Protein AF-A0A0J6VLI1-F1 (afdb_monomer_lite)

Secondary structure (DSSP, 8-state):
-HHHHHHHHIIIIISTT-TT-SS---SHHHHHHHHHHHHHHHHHT--BGGGT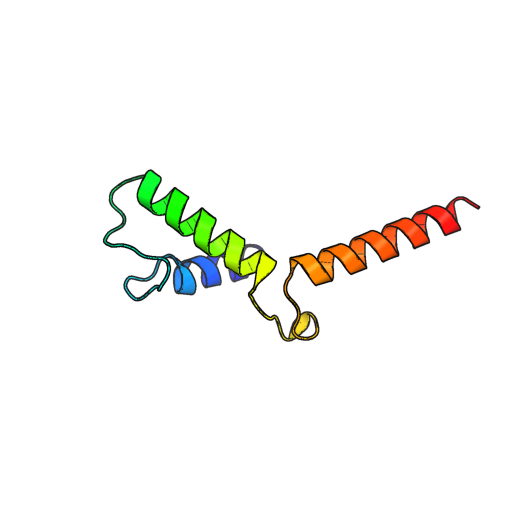SB-HHHHHHHHHHHHHHHHHHHT-

Structure (mmCIF, N/CA/C/O backbone):
data_AF-A0A0J6VLI1-F1
#
_entry.id   AF-A0A0J6VLI1-F1
#
loop_
_atom_site.group_PDB
_atom_site.id
_atom_site.type_symbol
_atom_site.label_atom_id
_atom_site.label_alt_id
_atom_site.label_comp_id
_atom_site.label_asym_id
_atom_site.label_entity_id
_atom_site.label_seq_id
_atom_site.pdbx_PDB_ins_code
_atom_site.Cartn_x
_atom_site.Cartn_y
_atom_site.Cartn_z
_atom_site.occupancy
_at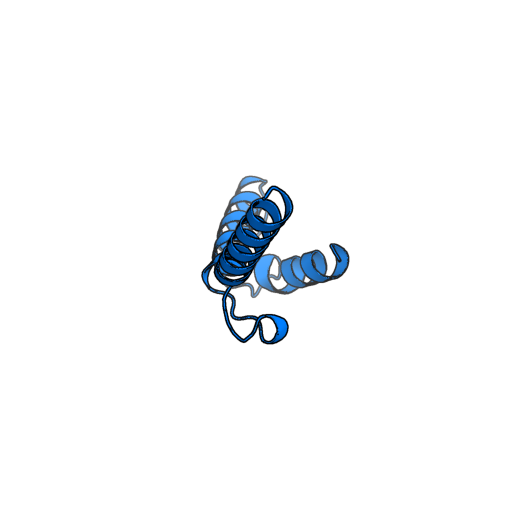om_site.B_iso_or_equiv
_atom_site.auth_seq_id
_atom_site.auth_comp_id
_atom_site.auth_asym_id
_atom_site.auth_atom_id
_atom_site.pdbx_PDB_model_num
ATOM 1 N N . MET A 1 1 ? 2.594 7.096 11.964 1.00 65.38 1 MET A N 1
ATOM 2 C CA . MET A 1 1 ? 3.967 7.176 11.418 1.00 65.38 1 MET A CA 1
ATOM 3 C C . MET A 1 1 ? 3.876 7.157 9.903 1.00 65.38 1 MET A C 1
ATOM 5 O O . MET A 1 1 ? 3.661 6.096 9.337 1.00 65.38 1 MET A O 1
ATOM 9 N N . ALA A 1 2 ? 3.969 8.317 9.252 1.00 83.12 2 ALA A N 1
ATOM 10 C CA . ALA A 1 2 ? 3.906 8.391 7.789 1.00 83.12 2 ALA A CA 1
ATOM 11 C C . ALA A 1 2 ? 5.108 7.693 7.122 1.00 83.12 2 ALA A C 1
ATOM 13 O O . ALA A 1 2 ? 4.976 7.109 6.052 1.00 83.12 2 ALA A O 1
ATOM 14 N N . GLU A 1 3 ? 6.259 7.691 7.802 1.00 91.81 3 GLU A N 1
ATOM 15 C CA . GLU A 1 3 ? 7.517 7.110 7.325 1.00 91.81 3 GLU A CA 1
ATOM 16 C C . GL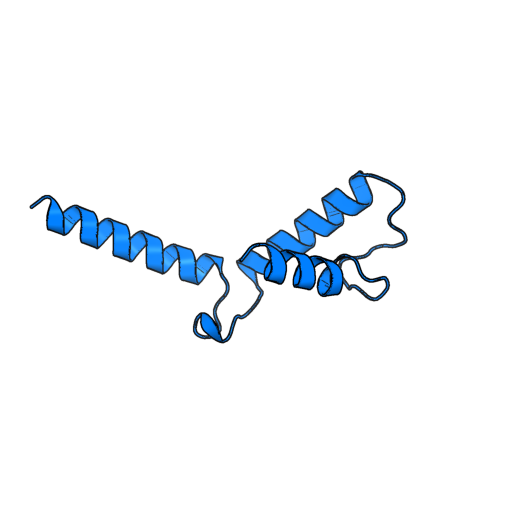U A 1 3 ? 7.438 5.594 7.067 1.00 91.81 3 GLU A C 1
ATOM 18 O O . GLU A 1 3 ? 7.894 5.103 6.036 1.00 91.81 3 GLU A O 1
ATOM 23 N N . THR A 1 4 ? 6.799 4.832 7.959 1.00 90.75 4 THR A N 1
ATOM 24 C CA . THR A 1 4 ? 6.643 3.381 7.768 1.00 90.75 4 THR A CA 1
ATOM 25 C C . THR A 1 4 ? 5.710 3.067 6.600 1.00 90.75 4 THR A C 1
ATOM 27 O O . THR A 1 4 ? 6.014 2.195 5.788 1.00 90.75 4 THR A O 1
ATOM 30 N N . THR A 1 5 ? 4.598 3.796 6.478 1.00 92.38 5 THR A N 1
ATOM 31 C CA . THR A 1 5 ? 3.631 3.596 5.391 1.00 92.38 5 THR A CA 1
ATOM 32 C C . THR A 1 5 ? 4.239 3.943 4.035 1.00 92.38 5 THR A C 1
ATOM 34 O O . THR A 1 5 ? 4.064 3.183 3.088 1.00 92.38 5 THR A O 1
ATOM 37 N N . ILE A 1 6 ? 5.015 5.031 3.933 1.00 95.44 6 ILE A N 1
ATOM 38 C CA . ILE A 1 6 ? 5.682 5.376 2.670 1.00 95.44 6 ILE A CA 1
ATOM 39 C C . ILE A 1 6 ? 6.775 4.361 2.304 1.00 95.44 6 ILE A C 1
ATOM 41 O O . ILE A 1 6 ? 6.956 4.060 1.124 1.00 95.44 6 ILE A O 1
ATOM 45 N N . GLY A 1 7 ? 7.478 3.796 3.292 1.00 96.56 7 GLY A N 1
ATOM 46 C CA . GLY A 1 7 ? 8.425 2.701 3.072 1.00 96.56 7 GLY A CA 1
ATOM 47 C C . GLY A 1 7 ? 7.740 1.454 2.508 1.00 96.56 7 GLY A C 1
ATOM 48 O O . GLY A 1 7 ? 8.190 0.907 1.503 1.00 96.56 7 GLY A O 1
ATOM 49 N N . LEU A 1 8 ? 6.612 1.056 3.102 1.00 95.69 8 LEU A N 1
ATOM 50 C CA . LEU A 1 8 ? 5.791 -0.057 2.617 1.00 95.69 8 LEU A CA 1
ATOM 51 C C . LEU A 1 8 ? 5.264 0.190 1.204 1.00 95.69 8 LEU A C 1
ATOM 53 O O . LEU A 1 8 ? 5.422 -0.676 0.353 1.00 95.69 8 LEU A O 1
ATOM 57 N N . TYR A 1 9 ? 4.720 1.376 0.928 1.00 97.38 9 TYR A N 1
ATOM 58 C CA . TYR A 1 9 ? 4.243 1.751 -0.404 1.00 97.38 9 TYR A CA 1
ATOM 59 C C . TYR A 1 9 ? 5.345 1.625 -1.467 1.00 97.38 9 TYR A C 1
ATOM 61 O O . TYR A 1 9 ? 5.139 1.031 -2.525 1.00 97.38 9 TYR A O 1
ATOM 69 N N . LYS A 1 10 ? 6.553 2.125 -1.178 1.00 97.19 10 LYS A N 1
ATOM 70 C CA . LYS A 1 10 ? 7.683 2.007 -2.109 1.00 97.19 10 LYS A CA 1
ATOM 71 C C . LYS A 1 10 ? 8.047 0.548 -2.386 1.00 97.19 10 LYS A C 1
ATOM 73 O O . LYS A 1 10 ? 8.357 0.221 -3.527 1.00 97.19 10 LYS A O 1
ATOM 78 N N . THR A 1 11 ? 7.999 -0.308 -1.367 1.00 96.88 11 THR A N 1
ATOM 79 C CA . THR A 1 11 ? 8.322 -1.734 -1.494 1.00 96.88 11 THR A CA 1
ATOM 80 C C . THR A 1 11 ? 7.224 -2.518 -2.210 1.00 96.88 11 THR A C 1
ATOM 82 O O . THR A 1 11 ? 7.515 -3.263 -3.132 1.00 96.88 11 THR A O 1
ATOM 85 N N 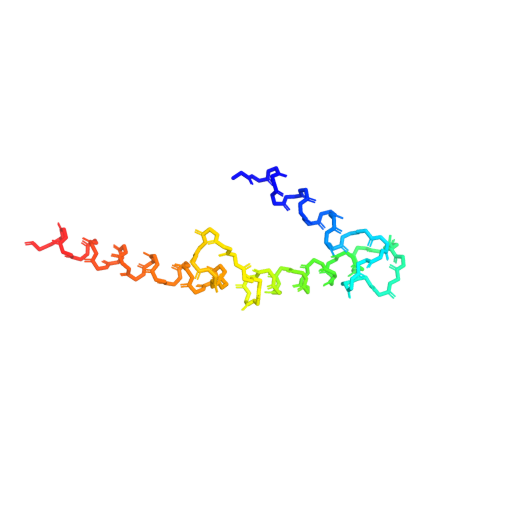. GLU A 1 12 ? 5.969 -2.368 -1.810 1.00 97.25 12 GLU A N 1
ATOM 86 C CA . GLU A 1 12 ? 4.874 -3.213 -2.295 1.00 97.25 12 GLU A CA 1
ATOM 87 C C . GLU A 1 12 ? 4.276 -2.716 -3.604 1.00 97.25 12 GLU A C 1
ATOM 89 O O . GLU A 1 12 ? 3.874 -3.534 -4.420 1.00 97.25 12 GLU A O 1
ATOM 94 N N . ALA A 1 13 ? 4.211 -1.397 -3.800 1.00 97.69 13 ALA A N 1
ATOM 95 C CA . ALA A 1 13 ? 3.585 -0.793 -4.967 1.00 97.69 13 ALA A CA 1
ATOM 96 C C . ALA A 1 13 ? 4.629 -0.385 -6.011 1.00 97.69 13 ALA A C 1
ATOM 98 O O . ALA A 1 13 ? 4.498 -0.743 -7.174 1.00 97.69 13 ALA A O 1
ATOM 99 N N . VAL A 1 14 ? 5.680 0.345 -5.616 1.00 97.06 14 VAL A N 1
ATOM 100 C CA . VAL A 1 14 ? 6.579 1.020 -6.573 1.00 97.06 14 VAL A CA 1
ATOM 101 C C . VAL A 1 14 ? 7.720 0.141 -7.078 1.00 97.06 14 VAL A C 1
ATOM 103 O O . VAL A 1 14 ? 8.263 0.459 -8.133 1.00 97.06 14 VAL A O 1
ATOM 106 N N . ARG A 1 15 ? 8.124 -0.939 -6.403 1.00 96.62 15 ARG A N 1
ATOM 107 C CA . ARG A 1 15 ? 9.197 -1.807 -6.926 1.00 96.62 15 ARG A CA 1
ATOM 108 C C . ARG A 1 15 ? 8.836 -2.411 -8.286 1.00 96.62 15 ARG A C 1
ATOM 110 O O . ARG A 1 15 ? 7.665 -2.539 -8.621 1.00 96.62 15 ARG A O 1
ATOM 117 N N . GLU A 1 16 ? 9.852 -2.756 -9.074 1.00 95.19 16 GLU A N 1
ATOM 118 C CA . GLU A 1 16 ? 9.682 -3.301 -10.430 1.00 95.19 16 GLU A CA 1
ATOM 119 C C . GLU A 1 16 ? 8.905 -4.627 -10.444 1.00 95.19 16 GLU A C 1
ATOM 121 O O . GLU A 1 16 ? 8.105 -4.852 -11.345 1.00 95.19 16 GLU A O 1
ATOM 126 N N . ASP A 1 17 ? 9.084 -5.448 -9.407 1.00 94.94 17 ASP A N 1
ATOM 127 C CA . ASP A 1 17 ? 8.439 -6.750 -9.197 1.00 94.94 17 ASP A CA 1
ATOM 128 C C . ASP A 1 17 ? 7.048 -6.664 -8.541 1.00 94.94 17 ASP A C 1
ATOM 130 O O . ASP A 1 17 ? 6.459 -7.682 -8.178 1.00 94.94 17 ASP A O 1
ATOM 134 N N . SER A 1 18 ? 6.513 -5.454 -8.375 1.00 96.81 18 SER A N 1
ATOM 135 C CA . SER A 1 18 ? 5.212 -5.220 -7.752 1.00 96.81 18 SER A CA 1
ATOM 136 C C . SER A 1 18 ? 4.054 -5.784 -8.586 1.00 96.81 18 SER A C 1
ATOM 138 O O . SER A 1 18 ? 3.983 -5.517 -9.788 1.00 96.81 18 SER A O 1
ATOM 140 N N . PRO A 1 19 ? 3.066 -6.453 -7.959 1.00 96.19 19 PRO A N 1
ATOM 141 C CA . PRO A 1 19 ? 1.851 -6.891 -8.646 1.00 96.19 19 PRO A CA 1
ATOM 142 C C . PRO A 1 19 ? 0.943 -5.720 -9.063 1.00 96.19 19 PRO A C 1
ATOM 144 O O . PRO A 1 19 ? 0.064 -5.898 -9.899 1.00 96.19 19 PRO A O 1
ATOM 147 N N . PHE A 1 20 ? 1.152 -4.526 -8.497 1.00 96.44 20 PHE A N 1
ATOM 148 C CA . PHE A 1 20 ? 0.425 -3.304 -8.856 1.00 96.44 20 PHE A CA 1
ATOM 149 C C . PHE A 1 20 ? 1.059 -2.581 -10.050 1.00 96.44 20 PHE A C 1
ATOM 151 O O . PHE A 1 20 ? 0.472 -1.652 -10.606 1.00 96.44 20 PHE A O 1
ATOM 158 N N . ARG A 1 21 ? 2.269 -2.980 -10.466 1.00 95.31 21 ARG A N 1
ATOM 159 C CA . ARG A 1 21 ? 2.895 -2.433 -11.668 1.00 95.31 21 ARG A CA 1
ATOM 160 C C . ARG A 1 21 ? 2.388 -3.141 -12.914 1.00 95.31 21 ARG A C 1
ATOM 162 O O . ARG A 1 21 ? 2.455 -4.356 -13.043 1.00 95.31 21 ARG A O 1
ATOM 169 N N . ARG A 1 22 ? 1.990 -2.333 -13.895 1.00 93.31 22 ARG A N 1
ATOM 170 C CA . ARG A 1 22 ? 1.634 -2.781 -15.253 1.00 93.31 22 ARG A CA 1
ATOM 171 C C . ARG A 1 22 ? 2.777 -2.597 -16.263 1.00 93.31 22 ARG A C 1
ATOM 173 O O . ARG A 1 22 ? 2.636 -2.951 -17.427 1.00 93.31 22 ARG A O 1
ATOM 180 N N . GLY A 1 23 ? 3.894 -2.017 -15.823 1.00 93.31 23 GLY A N 1
ATOM 181 C CA . GLY A 1 23 ? 5.059 -1.686 -16.639 1.00 93.31 23 GLY A CA 1
ATOM 182 C C . GLY A 1 23 ? 5.940 -0.617 -15.975 1.00 93.31 23 GLY A C 1
ATOM 183 O O . GLY A 1 23 ? 5.790 -0.335 -14.779 1.00 93.31 23 GLY A O 1
ATOM 184 N N . PRO A 1 24 ? 6.875 -0.013 -16.727 1.00 95.62 24 PRO A N 1
ATOM 185 C CA . PRO A 1 24 ? 7.634 1.146 -16.266 1.00 95.62 24 PRO A CA 1
ATOM 186 C C . PRO A 1 24 ? 6.714 2.323 -15.907 1.00 95.62 24 PRO A C 1
ATOM 188 O O . PRO A 1 24 ? 5.720 2.562 -16.585 1.00 95.62 24 PRO A O 1
ATOM 191 N N . LEU A 1 25 ? 7.068 3.083 -14.867 1.00 96.19 25 LEU A N 1
ATOM 192 C CA . LEU A 1 25 ? 6.338 4.290 -14.465 1.00 96.19 25 LEU A CA 1
ATOM 193 C C . LEU A 1 25 ? 6.947 5.497 -15.184 1.00 96.19 25 LEU A C 1
ATOM 195 O O . LEU A 1 25 ? 7.955 6.039 -14.733 1.00 96.19 25 LEU A O 1
ATOM 199 N N . HIS A 1 26 ? 6.375 5.885 -16.324 1.00 95.75 26 HIS A N 1
ATOM 200 C CA . HIS A 1 26 ? 6.889 6.983 -17.155 1.00 95.75 26 HIS A CA 1
ATOM 201 C C . HIS A 1 26 ? 6.003 8.228 -17.110 1.00 95.75 26 HIS A C 1
ATOM 203 O O . HIS A 1 26 ? 6.470 9.335 -17.383 1.00 95.75 26 HIS A O 1
ATOM 209 N N . ARG A 1 27 ? 4.718 8.057 -16.798 1.00 96.88 27 ARG A N 1
ATOM 210 C CA . ARG A 1 27 ? 3.713 9.116 -16.755 1.00 96.88 27 ARG A CA 1
ATOM 211 C C . ARG A 1 27 ? 3.105 9.214 -15.368 1.00 96.88 27 ARG A C 1
ATOM 213 O O . ARG A 1 27 ? 3.077 8.247 -14.611 1.00 96.88 27 ARG A O 1
ATOM 220 N N . LEU A 1 28 ? 2.547 10.386 -15.072 1.00 97.25 28 LEU A N 1
ATOM 221 C CA . LEU A 1 28 ? 1.805 10.616 -13.835 1.00 97.25 28 LEU A CA 1
ATOM 222 C C . LEU A 1 28 ? 0.672 9.592 -13.662 1.00 97.25 28 LEU A C 1
ATOM 224 O O . LEU A 1 28 ? 0.555 8.995 -12.600 1.00 97.25 28 LEU A O 1
ATOM 228 N N . THR A 1 29 ? -0.073 9.311 -14.733 1.00 97.25 29 THR A N 1
ATOM 229 C CA . THR A 1 29 ? -1.185 8.350 -14.721 1.00 97.25 29 THR A CA 1
ATOM 230 C C . THR A 1 29 ? -0.761 6.937 -14.321 1.00 97.25 29 THR A C 1
ATOM 232 O O . THR A 1 29 ? -1.535 6.237 -13.674 1.00 97.25 29 THR A O 1
ATOM 235 N N . ASP A 1 30 ? 0.470 6.520 -14.642 1.00 97.00 30 ASP A N 1
ATOM 236 C CA . ASP A 1 30 ? 0.980 5.205 -14.235 1.00 97.00 30 ASP A CA 1
ATOM 237 C C . ASP A 1 30 ? 1.097 5.129 -12.705 1.00 97.00 30 ASP A C 1
ATOM 239 O O . ASP A 1 30 ? 0.750 4.121 -12.093 1.00 97.00 30 ASP A O 1
ATOM 243 N N . VAL A 1 31 ? 1.554 6.222 -12.083 1.00 97.25 31 VAL A N 1
ATOM 244 C CA . VAL A 1 31 ? 1.680 6.339 -10.627 1.00 97.25 31 VAL A CA 1
ATOM 245 C C . VAL A 1 31 ? 0.310 6.487 -9.975 1.00 97.25 31 VAL A C 1
ATOM 247 O O . VAL A 1 31 ? 0.067 5.850 -8.955 1.00 97.25 31 VAL A O 1
ATOM 250 N N . GLU A 1 32 ? -0.591 7.289 -10.544 1.00 97.94 32 GLU A N 1
ATOM 251 C CA . GLU A 1 32 ? -1.945 7.492 -10.011 1.00 97.94 32 GLU A CA 1
ATOM 252 C C . GLU A 1 32 ? -2.732 6.182 -9.963 1.00 97.94 32 GLU A C 1
ATOM 254 O O . GLU A 1 32 ? -3.301 5.847 -8.926 1.00 97.94 32 GLU A O 1
ATOM 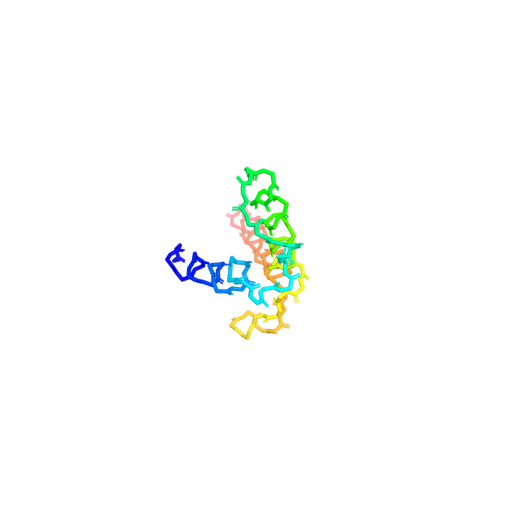259 N N . LEU A 1 33 ? -2.711 5.411 -11.054 1.00 97.00 33 LEU A N 1
ATOM 260 C CA . LEU A 1 33 ? -3.419 4.138 -11.136 1.00 97.00 33 LEU A CA 1
ATOM 261 C C . LEU A 1 33 ? -2.844 3.111 -10.159 1.00 97.00 33 LEU A C 1
ATOM 263 O O . LEU A 1 33 ? -3.585 2.518 -9.380 1.00 97.00 33 LEU A O 1
ATOM 267 N N . LEU A 1 34 ? -1.519 2.969 -10.142 1.00 97.56 34 LEU A N 1
ATOM 268 C CA . LEU A 1 34 ? -0.813 2.091 -9.213 1.00 97.56 34 LEU A CA 1
ATOM 269 C C . LEU A 1 34 ? -1.089 2.456 -7.752 1.00 97.56 34 LEU A C 1
ATOM 271 O O . LEU A 1 34 ? -1.313 1.579 -6.918 1.00 97.56 34 LEU A O 1
ATOM 275 N N . THR A 1 35 ? -1.091 3.754 -7.442 1.00 98.00 35 THR A N 1
ATOM 276 C CA . THR A 1 35 ? -1.395 4.248 -6.096 1.00 98.00 35 THR A CA 1
ATOM 277 C C . THR A 1 35 ? -2.836 3.929 -5.729 1.00 98.00 35 THR A C 1
ATOM 279 O O . THR A 1 35 ? -3.074 3.443 -4.629 1.00 98.00 35 THR A O 1
ATOM 282 N N . ALA A 1 36 ? -3.792 4.161 -6.631 1.00 98.12 36 ALA A N 1
ATOM 283 C CA . ALA A 1 36 ? -5.201 3.881 -6.380 1.00 98.12 36 ALA A CA 1
ATOM 284 C C . ALA A 1 36 ? -5.448 2.388 -6.113 1.00 98.12 36 ALA A C 1
ATOM 286 O O . ALA A 1 36 ? -6.119 2.049 -5.138 1.00 98.12 36 ALA A O 1
ATOM 287 N N . GLU A 1 37 ? -4.861 1.499 -6.920 1.00 98.06 37 GLU A N 1
ATOM 288 C CA . GLU A 1 37 ? -4.982 0.048 -6.733 1.00 98.06 37 GLU A CA 1
ATOM 289 C C . GLU A 1 37 ? -4.348 -0.409 -5.412 1.00 98.06 37 GLU A C 1
ATOM 291 O O . GLU A 1 37 ? -4.972 -1.153 -4.652 1.00 98.06 37 GLU A O 1
ATOM 296 N N . TRP A 1 38 ? -3.146 0.083 -5.091 1.00 98.31 38 TRP A N 1
ATOM 297 C CA . TRP A 1 38 ? -2.484 -0.262 -3.833 1.00 98.31 38 TRP A CA 1
ATOM 298 C C . TRP A 1 38 ? -3.239 0.272 -2.613 1.00 98.31 38 TRP A C 1
ATOM 300 O O . TRP A 1 38 ? -3.398 -0.456 -1.639 1.00 98.31 38 TRP A O 1
ATOM 310 N N . VAL A 1 39 ? -3.730 1.517 -2.651 1.00 97.75 39 VAL A N 1
ATOM 311 C CA . VAL A 1 39 ? -4.496 2.123 -1.547 1.00 97.75 39 VAL A CA 1
ATOM 312 C C . VAL A 1 39 ? -5.810 1.386 -1.328 1.00 97.75 39 VAL A C 1
ATOM 314 O O . VAL A 1 39 ? -6.191 1.168 -0.179 1.00 97.75 39 VAL A O 1
ATOM 317 N N . HIS A 1 40 ? -6.495 0.990 -2.403 1.00 97.94 40 HIS A N 1
ATOM 318 C CA . HIS A 1 40 ? -7.707 0.189 -2.292 1.00 97.94 40 HIS A CA 1
ATOM 319 C C . HIS A 1 40 ? -7.406 -1.119 -1.555 1.00 97.94 40 HIS A C 1
ATOM 321 O O . HIS A 1 40 ? -7.892 -1.300 -0.442 1.00 97.94 40 HIS A O 1
ATOM 327 N N . TRP A 1 41 ? -6.492 -1.936 -2.088 1.00 98.00 41 TRP A N 1
ATOM 328 C CA . TRP A 1 41 ? -6.086 -3.199 -1.465 1.00 98.00 41 TRP A CA 1
ATOM 329 C C . TRP A 1 41 ? -5.593 -3.024 -0.021 1.00 98.00 41 TRP A C 1
ATOM 331 O O . TRP A 1 41 ? -5.952 -3.801 0.866 1.00 98.00 41 TRP A O 1
ATOM 341 N N . TYR A 1 42 ? -4.789 -1.990 0.243 1.00 96.75 42 TYR A N 1
ATOM 342 C CA . TYR A 1 42 ? -4.274 -1.699 1.578 1.00 96.75 42 TYR A CA 1
ATOM 343 C C . TYR A 1 42 ? -5.409 -1.509 2.584 1.00 96.75 42 TYR A C 1
ATOM 345 O O . TYR A 1 42 ? -5.303 -1.976 3.713 1.00 96.75 42 TYR A O 1
ATOM 353 N N . ASN A 1 43 ? -6.483 -0.829 2.189 1.00 96.38 43 ASN A N 1
ATOM 354 C CA . ASN A 1 43 ? -7.584 -0.514 3.089 1.00 96.38 43 ASN A CA 1
ATOM 355 C C . ASN A 1 43 ? -8.608 -1.644 3.204 1.00 96.38 43 ASN A C 1
ATOM 357 O O . ASN A 1 43 ? -9.137 -1.841 4.297 1.00 96.38 43 ASN A O 1
ATOM 361 N N . THR A 1 44 ? -8.887 -2.366 2.116 1.00 96.75 44 THR A N 1
ATOM 362 C CA . THR A 1 44 ? -10.007 -3.320 2.049 1.00 96.75 44 THR A CA 1
ATOM 363 C C . THR A 1 44 ? -9.600 -4.778 2.215 1.00 96.75 44 THR A C 1
ATOM 365 O O . THR A 1 44 ? -10.409 -5.573 2.678 1.00 96.75 44 THR A O 1
ATOM 368 N N . ASP A 1 45 ? -8.354 -5.137 1.904 1.00 96.12 45 ASP A N 1
ATOM 369 C CA . ASP A 1 45 ? -7.947 -6.545 1.793 1.00 96.12 45 ASP A CA 1
ATOM 370 C C . ASP A 1 45 ? -6.681 -6.881 2.592 1.00 96.12 45 ASP A C 1
ATOM 372 O O . ASP A 1 45 ? -6.434 -8.040 2.943 1.00 96.12 45 ASP A O 1
ATOM 376 N N . ARG A 1 46 ? -5.848 -5.885 2.914 1.00 95.44 46 ARG A N 1
ATOM 377 C CA . ARG A 1 46 ? -4.599 -6.114 3.644 1.00 95.44 46 ARG A CA 1
ATOM 378 C C . ARG A 1 46 ? -4.861 -6.506 5.095 1.00 95.44 46 ARG A C 1
ATOM 380 O O . ARG A 1 46 ? -5.115 -5.672 5.958 1.00 95.44 46 ARG A O 1
ATOM 387 N N . LEU A 1 47 ? -4.639 -7.777 5.406 1.00 94.44 47 LEU A N 1
ATOM 388 C CA . LEU A 1 47 ? -4.728 -8.272 6.778 1.00 94.44 47 LEU A CA 1
ATOM 389 C C . LEU A 1 47 ? -3.552 -7.777 7.633 1.00 94.44 47 LEU A C 1
ATOM 391 O O . LEU A 1 47 ? -2.386 -8.081 7.362 1.00 94.44 47 LEU A O 1
ATOM 395 N N . MET A 1 48 ? -3.852 -7.065 8.722 1.00 91.88 48 MET A N 1
ATOM 396 C CA . MET A 1 48 ? -2.837 -6.551 9.643 1.00 91.88 48 MET A CA 1
ATOM 397 C C . MET A 1 48 ? -2.874 -7.283 10.985 1.00 91.88 48 MET A C 1
ATOM 399 O O . MET A 1 48 ? -3.832 -7.174 11.745 1.00 91.88 48 MET A O 1
ATOM 403 N N . HIS A 1 49 ? -1.785 -7.971 11.338 1.00 91.44 49 HIS A N 1
ATOM 404 C CA . HIS A 1 49 ? -1.677 -8.689 12.617 1.00 91.44 49 HIS A CA 1
ATOM 405 C C . HIS A 1 49 ? -1.898 -7.766 13.824 1.00 91.44 49 HIS A C 1
ATOM 407 O O . HIS A 1 49 ? -2.565 -8.152 14.778 1.00 91.44 49 HIS A O 1
ATOM 413 N N . ARG A 1 50 ? -1.406 -6.521 13.756 1.00 88.88 50 ARG A N 1
ATOM 414 C CA . ARG A 1 50 ? -1.595 -5.529 14.828 1.00 88.88 50 ARG A CA 1
ATOM 415 C C . ARG A 1 50 ? -3.042 -5.073 15.010 1.00 88.88 50 ARG A C 1
ATOM 417 O O . ARG A 1 50 ? -3.358 -4.572 16.078 1.00 88.88 50 ARG A O 1
ATOM 424 N N . LEU A 1 51 ? -3.890 -5.245 13.998 1.00 90.19 51 LEU A N 1
ATOM 425 C CA . LEU A 1 51 ? -5.312 -4.901 14.061 1.00 90.19 51 LEU A CA 1
ATOM 426 C C . LEU A 1 51 ? -6.190 -6.116 14.393 1.00 90.19 51 LEU A C 1
ATOM 428 O O . LEU A 1 51 ? -7.405 -6.011 14.352 1.00 90.19 51 LEU A O 1
ATOM 432 N N . GLY A 1 52 ? -5.602 -7.275 14.710 1.00 92.19 52 GLY A N 1
ATOM 433 C CA . GLY A 1 52 ? -6.365 -8.509 14.925 1.00 92.19 52 GLY A CA 1
ATOM 434 C C . GLY A 1 52 ? -6.631 -9.296 13.642 1.00 92.19 52 GLY A C 1
ATOM 435 O O . GLY A 1 52 ? -7.564 -10.088 13.594 1.00 92.19 52 GLY A O 1
ATOM 436 N N . ARG A 1 53 ? -5.787 -9.115 12.614 1.00 92.50 53 ARG A N 1
ATOM 437 C CA . ARG A 1 53 ? -5.878 -9.804 11.313 1.00 92.50 53 ARG A CA 1
ATOM 438 C C . ARG A 1 53 ? -7.154 -9.450 10.540 1.00 92.50 53 ARG A C 1
ATOM 440 O O . ARG A 1 53 ? -7.720 -10.295 9.857 1.00 92.50 53 ARG A O 1
ATOM 447 N N . ILE A 1 54 ? -7.536 -8.180 10.606 1.00 94.75 54 ILE A N 1
ATOM 448 C CA . ILE A 1 54 ? -8.576 -7.564 9.776 1.00 94.75 54 ILE A CA 1
ATOM 449 C C . ILE A 1 54 ? -7.975 -6.443 8.910 1.00 94.75 54 ILE A C 1
ATOM 451 O O . ILE A 1 54 ? -6.868 -5.970 9.220 1.00 94.75 54 ILE A O 1
ATOM 455 N N . PRO A 1 55 ? -8.662 -6.039 7.830 1.00 94.94 55 PRO A N 1
ATOM 456 C CA . PRO A 1 55 ? -8.336 -4.844 7.063 1.00 94.94 55 PRO A CA 1
ATOM 457 C C . PRO A 1 55 ? -8.419 -3.552 7.896 1.00 94.94 55 PRO A C 1
ATOM 459 O O . PRO A 1 55 ? -9.188 -3.483 8.861 1.00 94.94 55 PRO A O 1
ATOM 462 N N . PRO A 1 56 ? -7.665 -2.501 7.525 1.00 94.19 56 PRO A N 1
ATOM 463 C CA . PRO A 1 56 ? -7.740 -1.196 8.179 1.00 94.19 56 PRO A CA 1
ATOM 464 C C . PRO A 1 56 ? -9.147 -0.602 8.231 1.00 94.19 56 PRO A C 1
ATOM 466 O O . PRO A 1 56 ? -9.528 -0.077 9.274 1.00 94.19 56 PRO A O 1
ATOM 469 N N . ILE A 1 57 ? -9.929 -0.716 7.151 1.00 95.44 57 ILE A N 1
ATOM 470 C CA . ILE A 1 57 ? -11.268 -0.114 7.092 1.00 95.44 57 ILE A CA 1
ATOM 471 C C . ILE A 1 57 ? -12.229 -0.723 8.120 1.00 95.44 57 ILE A C 1
ATOM 473 O O . ILE A 1 57 ? -13.022 -0.008 8.734 1.00 95.44 57 ILE A O 1
ATOM 477 N N . ASP A 1 58 ? -12.115 -2.026 8.370 1.00 92.81 58 ASP A N 1
ATOM 478 C CA . ASP A 1 58 ? -12.935 -2.723 9.361 1.00 92.81 58 ASP A CA 1
ATOM 479 C C . ASP A 1 58 ? -12.557 -2.276 10.775 1.00 92.81 58 ASP A C 1
ATOM 481 O O . ASP A 1 58 ? -13.423 -1.990 11.604 1.00 92.81 58 ASP A O 1
ATOM 485 N N . TYR A 1 59 ? -11.254 -2.146 11.040 1.00 92.69 59 TYR A N 1
ATOM 486 C CA . TYR A 1 59 ? -10.759 -1.643 12.318 1.00 92.69 59 TYR A CA 1
ATOM 487 C C . TYR A 1 59 ? -11.220 -0.203 12.580 1.00 92.69 59 TYR A C 1
ATOM 489 O O . TYR A 1 59 ? -11.713 0.108 13.666 1.00 92.69 59 TYR A O 1
ATOM 497 N N . GLU A 1 60 ? -11.087 0.676 11.585 1.00 90.81 60 GLU A N 1
ATOM 498 C CA . GLU A 1 60 ? -11.530 2.067 11.676 1.00 90.81 60 GLU A CA 1
ATOM 499 C C . GLU A 1 60 ? -13.038 2.156 11.912 1.00 90.81 60 GLU A C 1
ATOM 501 O O . GLU A 1 60 ? -13.467 2.887 12.802 1.00 90.81 60 GLU A O 1
ATOM 506 N N . THR A 1 61 ? -13.836 1.359 11.200 1.00 92.25 61 THR A N 1
ATOM 507 C CA . THR A 1 61 ? -15.294 1.299 11.381 1.00 92.25 61 THR A CA 1
ATOM 508 C C . THR A 1 61 ? -15.673 0.981 12.830 1.00 92.25 61 THR A C 1
ATOM 510 O O . THR A 1 61 ? -16.485 1.690 13.429 1.00 92.25 61 THR A O 1
ATOM 513 N N . VAL A 1 62 ? -15.046 -0.034 13.434 1.00 90.88 62 VAL A N 1
ATOM 514 C CA . VAL A 1 62 ? -15.287 -0.404 14.841 1.00 90.88 62 VAL A CA 1
ATOM 515 C C . VAL A 1 62 ? -14.841 0.705 15.798 1.00 90.88 62 VAL A C 1
ATOM 517 O O . VAL A 1 62 ? -15.550 1.028 16.757 1.00 90.88 62 VAL A O 1
ATOM 520 N N . HIS A 1 63 ? -13.684 1.314 15.540 1.00 89.81 63 HIS A N 1
ATOM 521 C CA . HIS A 1 63 ? -13.148 2.399 16.359 1.00 89.81 63 HIS A CA 1
ATOM 522 C C . HIS A 1 63 ? -14.053 3.642 16.329 1.00 89.81 63 HIS A C 1
ATOM 524 O O . HIS A 1 63 ? -14.367 4.200 17.381 1.00 89.81 63 HIS A O 1
ATOM 530 N N . TYR A 1 64 ? -14.531 4.050 15.151 1.00 90.38 64 TYR A N 1
ATOM 531 C CA . TYR A 1 64 ? -15.451 5.179 15.013 1.00 90.38 64 TYR A CA 1
ATOM 532 C C . TYR A 1 64 ? -16.812 4.899 15.654 1.00 90.38 64 TYR A C 1
ATOM 534 O O . TYR A 1 64 ? -17.329 5.775 16.345 1.00 90.38 64 TYR A O 1
ATOM 542 N N . ALA A 1 65 ? -17.359 3.688 15.509 1.00 90.56 65 ALA A N 1
ATOM 543 C CA . ALA A 1 65 ? -18.600 3.300 16.180 1.00 90.56 65 ALA A CA 1
ATOM 544 C C . ALA A 1 65 ? -18.467 3.352 17.714 1.00 90.56 65 ALA A C 1
ATOM 546 O O . ALA A 1 65 ? -19.335 3.890 18.400 1.00 90.56 65 ALA A O 1
ATOM 547 N N . THR A 1 66 ? -17.349 2.853 18.252 1.00 90.00 66 THR A N 1
ATOM 548 C CA . THR A 1 66 ? -17.057 2.895 19.695 1.00 90.00 66 THR A CA 1
ATOM 549 C C . THR A 1 66 ? -16.926 4.332 20.199 1.00 90.00 66 THR A C 1
ATOM 551 O O . THR A 1 66 ? -17.499 4.684 21.228 1.00 90.00 66 THR A O 1
ATOM 554 N N . ASN A 1 67 ? -16.203 5.182 19.465 1.00 87.50 67 ASN A N 1
ATOM 555 C CA . ASN A 1 67 ? -16.016 6.580 19.846 1.00 87.50 67 ASN A CA 1
ATOM 556 C C . ASN A 1 67 ? -17.323 7.375 19.780 1.00 87.50 67 ASN A C 1
ATOM 558 O O . ASN A 1 67 ? -17.574 8.186 20.669 1.00 87.50 67 ASN A O 1
ATOM 562 N N . ALA A 1 68 ? -18.166 7.121 18.774 1.00 85.88 68 ALA A N 1
ATOM 563 C CA . ALA A 1 68 ? -19.492 7.721 18.682 1.00 85.88 68 ALA A CA 1
ATOM 564 C C . ALA A 1 68 ? -20.341 7.354 19.910 1.00 85.88 68 ALA A C 1
ATOM 566 O O . ALA A 1 68 ? -20.801 8.250 20.616 1.00 85.88 68 ALA A O 1
ATOM 567 N N . ALA A 1 69 ? -20.426 6.066 20.254 1.00 80.88 69 ALA A N 1
ATOM 568 C CA . ALA A 1 69 ? -21.164 5.609 21.433 1.00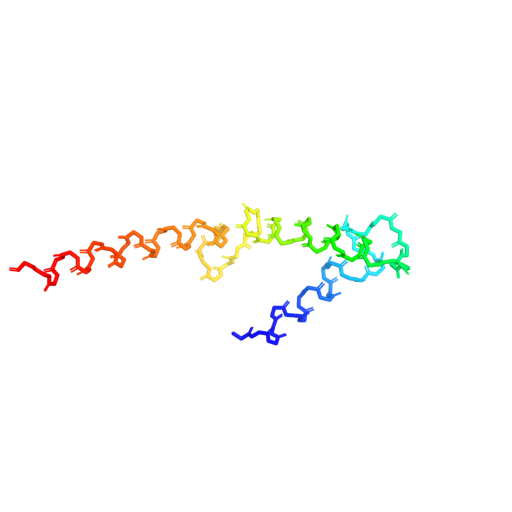 80.88 69 ALA A CA 1
ATOM 569 C C . ALA A 1 69 ? -20.618 6.199 22.750 1.00 80.88 69 ALA A C 1
ATOM 571 O O . ALA A 1 69 ? -21.386 6.570 23.638 1.00 80.88 69 ALA A O 1
ATOM 572 N N . HIS A 1 70 ? -19.293 6.328 22.883 1.00 80.44 70 HIS A N 1
ATOM 573 C CA . HIS A 1 70 ? -18.676 6.967 24.048 1.00 80.44 70 HIS A CA 1
ATOM 574 C C . HIS A 1 70 ? -19.012 8.461 24.134 1.00 80.44 70 HIS A C 1
ATOM 576 O O . HIS A 1 70 ? -19.280 8.968 25.222 1.00 80.44 70 HIS A O 1
ATOM 582 N N . SER A 1 71 ? -19.019 9.165 22.997 1.00 79.94 71 SER A N 1
ATOM 583 C CA . SER A 1 71 ? -19.405 10.576 22.958 1.00 79.94 71 SER A CA 1
ATOM 584 C C . SER A 1 71 ? -20.872 10.773 23.343 1.00 79.94 71 SER A C 1
ATOM 586 O O . SER A 1 71 ? -21.165 11.634 24.164 1.00 79.94 71 SER A O 1
ATOM 588 N N . GLU A 1 72 ? -21.786 9.929 22.856 1.00 72.75 72 GLU A N 1
ATOM 589 C CA . GLU A 1 72 ? -23.209 9.993 23.211 1.00 72.75 72 GLU A CA 1
ATOM 590 C C . GLU A 1 72 ? -23.444 9.746 24.708 1.00 72.75 72 GLU A C 1
ATOM 592 O O . GLU A 1 72 ? -24.206 10.482 25.332 1.00 72.75 72 GLU A O 1
ATOM 597 N N . ALA A 1 73 ? -22.742 8.781 25.310 1.00 70.62 73 ALA A N 1
ATOM 598 C CA . ALA A 1 73 ? -22.828 8.501 26.744 1.00 70.62 73 ALA A CA 1
ATOM 599 C C . ALA A 1 73 ? -22.245 9.620 27.631 1.00 70.62 73 ALA A C 1
ATOM 601 O O . ALA A 1 73 ? -22.682 9.780 28.764 1.00 70.62 73 ALA A O 1
ATOM 602 N N . ALA A 1 74 ? -21.272 10.396 27.141 1.00 65.06 74 ALA A N 1
ATOM 603 C CA . ALA A 1 74 ? -20.701 11.537 27.864 1.00 65.06 74 ALA A CA 1
ATOM 604 C C . ALA A 1 74 ? -21.574 12.808 27.796 1.00 65.06 74 ALA A C 1
ATOM 606 O O . ALA A 1 74 ? -21.329 13.765 28.532 1.00 65.06 74 ALA A O 1
ATOM 607 N N . HIS A 1 75 ? -22.566 12.834 26.902 1.00 59.25 75 HIS A N 1
ATOM 608 C CA . HIS A 1 75 ? -23.530 13.926 26.746 1.00 59.25 75 HIS A CA 1
ATOM 609 C C . HIS A 1 75 ? -24.879 13.662 27.448 1.00 59.25 75 HIS A C 1
ATOM 611 O O . HIS A 1 75 ? -25.784 14.493 27.331 1.00 59.25 75 HIS A O 1
ATOM 617 N N . GLN A 1 76 ? -25.011 12.538 28.162 1.00 53.69 76 GLN A N 1
ATOM 618 C CA . GLN A 1 76 ? -26.143 12.196 29.036 1.00 53.69 76 GLN A CA 1
ATOM 619 C C . GLN A 1 76 ? -25.789 12.419 30.508 1.00 53.69 76 GLN A C 1
ATOM 621 O O . GLN A 1 76 ? -26.707 12.818 31.259 1.00 53.69 76 GLN A O 1
#

Radius of gyration: 16.8 Å; chains: 1; bounding box: 36×24×46 Å

Foldseek 3Di:
DVVVVVVVCCVAQVDPPHPLQPHDDDDPVNVVSSVVVCVCCQQQPDQDVVQVGHGNVVSVVVVVVVVVVVVVVVVD

pLDDT: mean 91.62, std 9.14, range [53.69, 98.31]

Organism: NCBI:txid1807

Sequence (76 aa):
MAETTIGLYKTEAVREDSPFRRGPLHRLTDVELLTAEWVHWYNTDRLMHRLGRIPPIDYETVHYATNAAHSEAAHQ

InterPro domains:
  IPR001584 Integrase, catalytic core [PF13333] (5-61)